Protein AF-D5XB21-F1 (afdb_monomer_lite)

Organism: Thermincola potens (strain JR) (NCBI:txid635013)

pLDDT: mean 71.65, std 8.54, range [44.19, 82.81]

Structure (mmCIF, N/CA/C/O backbone):
data_AF-D5XB21-F1
#
_entry.id   AF-D5XB21-F1
#
loop_
_atom_site.group_PDB
_atom_site.id
_atom_site.type_symbol
_atom_site.label_atom_id
_atom_site.label_alt_id
_atom_site.label_comp_id
_atom_site.label_asym_id
_atom_site.label_entity_id
_atom_site.label_seq_id
_atom_site.pdbx_PDB_ins_code
_atom_site.Cartn_x
_atom_site.Cartn_y
_atom_site.Cartn_z
_atom_site.occupancy
_atom_site.B_iso_or_equiv
_atom_site.auth_seq_id
_atom_site.auth_comp_id
_atom_site.auth_asym_id
_atom_site.auth_atom_id
_atom_site.pdbx_PDB_model_num
ATOM 1 N N . MET A 1 1 ? 6.154 -13.977 12.111 1.00 44.19 1 MET A N 1
ATOM 2 C CA . MET A 1 1 ? 5.267 -13.060 11.362 1.00 44.19 1 MET A CA 1
ATOM 3 C C . MET A 1 1 ? 5.711 -13.054 9.909 1.00 44.19 1 MET A C 1
ATOM 5 O O . MET A 1 1 ? 6.874 -12.766 9.662 1.00 44.19 1 MET A O 1
ATOM 9 N N . ALA A 1 2 ? 4.847 -13.454 8.972 1.00 47.81 2 ALA A N 1
ATOM 10 C CA . ALA A 1 2 ? 5.150 -13.358 7.542 1.00 47.81 2 ALA A CA 1
ATOM 11 C C . ALA A 1 2 ? 5.285 -11.874 7.133 1.00 47.81 2 ALA A C 1
ATOM 13 O O . ALA A 1 2 ? 4.604 -11.035 7.731 1.00 47.81 2 ALA A O 1
ATOM 14 N N . PRO A 1 3 ? 6.150 -11.527 6.162 1.00 53.91 3 PRO A N 1
ATOM 15 C CA . PRO A 1 3 ? 6.300 -10.145 5.717 1.00 53.91 3 PRO A CA 1
ATOM 16 C C . PRO A 1 3 ? 4.961 -9.617 5.184 1.00 53.91 3 PRO A C 1
ATOM 18 O O . PRO A 1 3 ? 4.305 -10.263 4.371 1.00 53.91 3 PRO A O 1
ATOM 21 N N . VAL A 1 4 ? 4.537 -8.454 5.681 1.00 60.06 4 VAL A N 1
ATOM 22 C CA . VAL A 1 4 ? 3.262 -7.807 5.334 1.00 60.06 4 VAL A CA 1
ATOM 23 C C . VAL A 1 4 ? 3.281 -7.386 3.863 1.00 60.06 4 VAL A C 1
ATOM 25 O O . VAL A 1 4 ? 3.952 -6.414 3.525 1.00 60.06 4 VAL A O 1
ATOM 28 N N . GLN A 1 5 ? 2.565 -8.081 2.978 1.00 67.69 5 GLN A N 1
ATOM 29 C CA . GLN A 1 5 ? 2.637 -7.824 1.534 1.00 67.69 5 GLN A CA 1
ATOM 30 C C . GLN A 1 5 ? 1.710 -6.672 1.127 1.00 67.69 5 GLN A C 1
ATOM 32 O O . GLN A 1 5 ? 0.494 -6.828 1.033 1.00 67.69 5 GLN A O 1
ATOM 37 N N . CYS A 1 6 ? 2.279 -5.497 0.849 1.00 70.38 6 CYS A N 1
ATOM 38 C CA . CYS A 1 6 ? 1.489 -4.313 0.489 1.00 70.38 6 CYS A CA 1
ATOM 39 C C . CYS A 1 6 ? 0.996 -4.320 -0.967 1.00 70.38 6 CYS A C 1
ATOM 41 O O . CYS A 1 6 ? 0.025 -3.637 -1.292 1.00 70.38 6 CYS A O 1
ATOM 43 N N . ALA A 1 7 ? 1.624 -5.124 -1.832 1.00 69.69 7 ALA A N 1
ATOM 44 C CA . ALA A 1 7 ? 1.246 -5.279 -3.236 1.00 69.69 7 ALA A CA 1
ATOM 45 C C . ALA A 1 7 ? -0.142 -5.911 -3.434 1.00 69.69 7 ALA A C 1
ATOM 47 O O . ALA A 1 7 ? -0.824 -5.608 -4.411 1.00 69.69 7 ALA A O 1
ATOM 48 N N . GLY A 1 8 ? -0.582 -6.755 -2.495 1.00 69.06 8 GLY A N 1
ATOM 49 C CA . GLY A 1 8 ? -1.914 -7.363 -2.517 1.00 69.06 8 GLY A CA 1
ATOM 50 C C . GLY A 1 8 ? -3.047 -6.439 -2.061 1.00 69.06 8 GLY A C 1
ATOM 51 O O . GLY A 1 8 ? -4.202 -6.744 -2.325 1.00 69.06 8 GLY A O 1
ATOM 52 N N . CYS A 1 9 ? -2.733 -5.321 -1.399 1.00 69.69 9 CYS A N 1
ATOM 53 C CA . CYS A 1 9 ? -3.720 -4.461 -0.731 1.00 69.69 9 CYS A CA 1
ATOM 54 C C . CYS A 1 9 ? -4.031 -3.151 -1.472 1.00 69.69 9 CYS A C 1
ATOM 56 O O . CYS A 1 9 ? -4.621 -2.251 -0.884 1.00 69.69 9 CYS A O 1
ATOM 58 N N . GLY A 1 10 ? -3.486 -2.944 -2.676 1.00 71.06 10 GLY A N 1
ATOM 59 C CA . GLY A 1 10 ? -3.520 -1.623 -3.323 1.00 71.06 10 GLY A CA 1
ATOM 60 C C . GLY A 1 10 ? -2.674 -0.556 -2.611 1.00 71.06 10 GLY A C 1
ATOM 61 O O . GLY A 1 10 ? -2.677 0.593 -3.021 1.00 71.06 10 GLY A O 1
ATOM 62 N N . LEU A 1 11 ? -1.909 -0.927 -1.575 1.00 74.69 11 LEU A N 1
ATOM 63 C CA . LEU A 1 11 ? -1.067 -0.029 -0.767 1.00 74.69 11 LEU A CA 1
ATOM 64 C C . LEU A 1 11 ? 0.358 0.130 -1.321 1.00 74.69 11 LEU A C 1
ATOM 66 O O . LEU A 1 11 ? 1.165 0.880 -0.763 1.00 74.69 11 LEU A O 1
ATOM 70 N N . ALA A 1 12 ? 0.694 -0.604 -2.382 1.00 76.56 12 ALA A N 1
ATOM 71 C CA . ALA A 1 12 ? 1.958 -0.459 -3.086 1.00 76.56 12 ALA A CA 1
ATOM 72 C C . ALA A 1 12 ? 1.891 0.749 -4.023 1.00 76.56 12 ALA A C 1
ATOM 74 O O . ALA A 1 12 ? 1.086 0.787 -4.949 1.00 76.56 12 ALA A O 1
ATOM 75 N N . ASN A 1 13 ? 2.761 1.723 -3.783 1.00 79.25 13 ASN A N 1
ATOM 76 C CA . ASN A 1 13 ? 2.970 2.843 -4.679 1.00 79.25 13 ASN A CA 1
ATOM 77 C C . ASN A 1 13 ? 4.186 2.545 -5.561 1.00 79.25 13 ASN A C 1
ATOM 79 O O . ASN A 1 13 ? 5.276 2.307 -5.035 1.00 79.25 13 ASN A O 1
ATOM 83 N N . ILE A 1 14 ? 3.980 2.514 -6.874 1.00 74.50 14 ILE A N 1
ATOM 84 C CA . ILE A 1 14 ? 5.030 2.248 -7.856 1.00 74.50 14 ILE A CA 1
ATOM 85 C C . ILE A 1 14 ? 5.571 3.601 -8.310 1.00 74.50 14 ILE A C 1
ATOM 87 O O . ILE A 1 14 ? 4.881 4.369 -8.975 1.00 74.50 14 ILE A O 1
ATOM 91 N N . ASP A 1 15 ? 6.804 3.895 -7.925 1.00 72.25 15 ASP A N 1
ATOM 92 C CA . ASP A 1 15 ? 7.549 5.047 -8.408 1.00 72.25 15 ASP A CA 1
ATOM 93 C C . ASP A 1 15 ? 7.969 4.809 -9.869 1.00 72.25 15 ASP A C 1
ATOM 95 O O . ASP A 1 15 ? 8.313 3.691 -10.262 1.00 72.25 15 ASP A O 1
ATOM 99 N N . GLY A 1 16 ? 7.982 5.869 -10.684 1.00 63.22 16 GLY A N 1
ATOM 100 C CA . GLY A 1 16 ? 8.276 5.789 -12.124 1.00 63.22 16 GLY A CA 1
ATOM 101 C C . GLY A 1 16 ? 9.667 5.233 -12.473 1.00 63.22 16 GLY A C 1
ATOM 102 O O . GLY A 1 16 ? 9.896 4.828 -13.606 1.00 63.22 16 GLY A O 1
ATOM 103 N N . ASN A 1 17 ? 10.566 5.141 -11.488 1.00 68.38 17 ASN A N 1
ATOM 104 C CA . ASN A 1 17 ? 11.888 4.514 -11.602 1.00 68.38 17 ASN A CA 1
ATOM 105 C C . ASN A 1 17 ? 11.889 2.997 -11.317 1.00 68.38 17 ASN A C 1
ATOM 107 O O . ASN A 1 17 ? 12.954 2.396 -11.193 1.00 68.38 17 ASN A O 1
ATOM 111 N N . GLY A 1 18 ? 10.721 2.367 -11.163 1.00 64.62 18 GLY A N 1
ATOM 112 C CA . GLY A 1 18 ? 10.597 0.931 -10.880 1.00 64.62 18 GLY A CA 1
ATOM 113 C C . GLY A 1 18 ? 10.766 0.556 -9.404 1.00 64.62 18 GLY A C 1
ATOM 114 O O . GLY A 1 18 ? 10.678 -0.620 -9.054 1.00 64.62 18 GLY A O 1
ATOM 115 N N . GLY A 1 19 ? 10.967 1.539 -8.522 1.00 72.06 19 GLY A N 1
ATOM 116 C CA . GLY A 1 19 ? 10.912 1.339 -7.077 1.00 72.06 19 GLY A CA 1
ATOM 117 C C . GLY A 1 19 ? 9.462 1.217 -6.622 1.00 72.06 19 GLY A C 1
ATOM 118 O O . GLY A 1 19 ? 8.625 2.017 -7.015 1.00 72.06 19 GLY A O 1
ATOM 119 N N . SER A 1 20 ? 9.133 0.229 -5.797 1.00 76.81 20 SER A N 1
ATOM 120 C CA . SER A 1 20 ? 7.812 0.157 -5.166 1.00 76.81 20 SER A CA 1
ATOM 121 C C . SER A 1 20 ? 7.948 0.401 -3.678 1.00 76.81 20 SER A C 1
ATOM 123 O O . SER A 1 20 ? 8.866 -0.116 -3.051 1.00 76.81 20 SER A O 1
ATOM 125 N N . LYS A 1 21 ? 7.054 1.193 -3.093 1.00 79.69 21 LYS A N 1
ATOM 126 C CA . LYS A 1 21 ? 7.035 1.471 -1.654 1.00 79.69 21 LYS A CA 1
ATOM 127 C C . LYS A 1 21 ? 5.665 1.187 -1.072 1.00 79.69 21 LYS A C 1
ATOM 129 O O . LYS A 1 21 ? 4.640 1.466 -1.689 1.00 79.69 21 LYS A O 1
ATOM 134 N N . CYS A 1 22 ? 5.644 0.632 0.128 1.00 77.25 22 CYS A N 1
ATOM 135 C CA . CYS A 1 22 ? 4.416 0.431 0.868 1.00 77.25 22 CYS A CA 1
ATOM 136 C C . CYS A 1 22 ? 4.024 1.733 1.549 1.00 77.25 22 CYS A C 1
ATOM 138 O O . CYS A 1 22 ? 4.754 2.207 2.417 1.00 77.25 22 CYS A O 1
ATOM 140 N N . TYR A 1 23 ? 2.858 2.277 1.206 1.00 74.94 23 TYR A N 1
ATOM 141 C CA . TYR A 1 23 ? 2.389 3.519 1.814 1.00 74.94 23 TYR A CA 1
ATOM 142 C C . TYR A 1 23 ? 2.122 3.355 3.319 1.00 74.94 23 TYR A C 1
ATOM 144 O O . TYR A 1 23 ? 2.492 4.210 4.112 1.00 74.94 23 TYR A O 1
ATOM 152 N N . ALA A 1 24 ? 1.563 2.212 3.725 1.00 70.50 24 ALA A N 1
ATOM 153 C CA . ALA A 1 24 ? 1.199 1.956 5.118 1.00 70.50 24 ALA A CA 1
ATOM 154 C C . ALA A 1 24 ? 2.392 1.692 6.055 1.00 70.50 24 ALA A C 1
ATOM 156 O O . ALA A 1 24 ? 2.299 1.945 7.250 1.00 70.50 24 ALA A O 1
ATOM 157 N N . LEU A 1 25 ? 3.502 1.163 5.526 1.00 70.62 25 LEU A N 1
ATOM 158 C CA . LEU A 1 25 ? 4.680 0.776 6.319 1.00 70.62 25 LEU A CA 1
ATOM 159 C C . LEU A 1 25 ? 5.902 1.666 6.069 1.00 70.62 25 LEU A C 1
ATOM 161 O O . LEU A 1 25 ? 6.921 1.484 6.726 1.00 70.62 25 LEU A O 1
ATOM 165 N N . GLY A 1 26 ? 5.854 2.554 5.073 1.00 73.44 26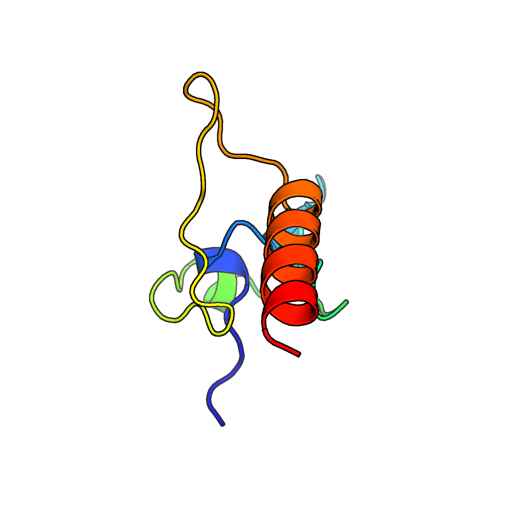 GLY A N 1
ATOM 166 C CA . GLY A 1 26 ? 6.991 3.388 4.676 1.00 73.44 26 GLY A CA 1
ATOM 167 C C . GLY A 1 26 ? 8.215 2.611 4.169 1.00 73.44 26 GLY A C 1
ATOM 168 O O . GLY A 1 26 ? 9.288 3.190 4.035 1.00 73.44 26 GLY A O 1
ATOM 169 N N . ARG A 1 27 ? 8.083 1.306 3.891 1.00 77.25 27 ARG A N 1
ATOM 170 C CA . ARG A 1 27 ? 9.189 0.440 3.454 1.00 77.25 27 ARG A CA 1
ATOM 171 C C . ARG A 1 27 ? 9.210 0.238 1.945 1.00 77.25 27 ARG A C 1
ATOM 173 O O . ARG A 1 27 ? 8.160 0.228 1.302 1.00 77.25 27 ARG A O 1
ATOM 180 N N . VAL A 1 28 ? 10.396 -0.010 1.399 1.00 78.19 28 VAL A N 1
ATOM 181 C CA . VAL A 1 28 ? 10.561 -0.440 0.006 1.00 78.19 28 VAL A CA 1
ATOM 182 C C . VAL A 1 28 ? 10.051 -1.879 -0.149 1.00 78.19 28 VAL A C 1
ATOM 184 O O . VAL A 1 28 ? 10.217 -2.723 0.735 1.00 78.19 28 VAL A O 1
ATOM 187 N N . ILE A 1 29 ? 9.368 -2.123 -1.260 1.00 77.00 29 ILE A N 1
ATOM 188 C CA . ILE A 1 29 ? 8.809 -3.398 -1.691 1.00 77.00 29 ILE A CA 1
ATOM 189 C C . ILE A 1 29 ? 9.685 -3.898 -2.835 1.00 77.00 29 ILE A C 1
ATOM 191 O O . ILE A 1 29 ? 9.791 -3.256 -3.881 1.00 77.00 29 ILE A O 1
ATOM 195 N N . ASP A 1 30 ? 10.278 -5.070 -2.649 1.00 75.25 30 ASP A N 1
ATOM 196 C CA . ASP A 1 30 ? 11.020 -5.755 -3.699 1.00 75.25 30 ASP A CA 1
ATOM 197 C C . ASP A 1 30 ? 10.101 -6.303 -4.798 1.00 75.25 30 ASP A C 1
ATOM 199 O O . ASP A 1 30 ? 8.947 -6.673 -4.561 1.00 75.25 30 ASP A O 1
ATOM 203 N N . ALA A 1 31 ? 10.642 -6.476 -6.005 1.00 72.69 31 ALA A N 1
ATOM 204 C CA . ALA A 1 31 ? 9.898 -7.021 -7.145 1.00 72.69 31 ALA A CA 1
ATOM 205 C C . ALA A 1 31 ? 9.306 -8.421 -6.879 1.00 72.69 31 ALA A C 1
ATOM 207 O O . ALA A 1 31 ? 8.273 -8.794 -7.443 1.00 72.69 31 ALA A O 1
ATOM 208 N N . LYS A 1 32 ? 9.939 -9.202 -5.994 1.00 71.44 32 LYS A N 1
ATOM 209 C CA . LYS A 1 32 ? 9.425 -10.502 -5.548 1.00 71.44 32 LYS A CA 1
ATOM 210 C C . LYS A 1 32 ? 8.141 -10.347 -4.735 1.00 71.44 32 LYS A C 1
ATOM 212 O O . LYS A 1 32 ? 7.233 -11.150 -4.902 1.00 71.44 32 LYS A O 1
ATOM 217 N N . GLU A 1 33 ? 8.051 -9.312 -3.907 1.00 68.75 33 GLU A N 1
ATOM 218 C CA . GLU A 1 33 ? 6.870 -9.011 -3.100 1.00 68.75 33 GLU A CA 1
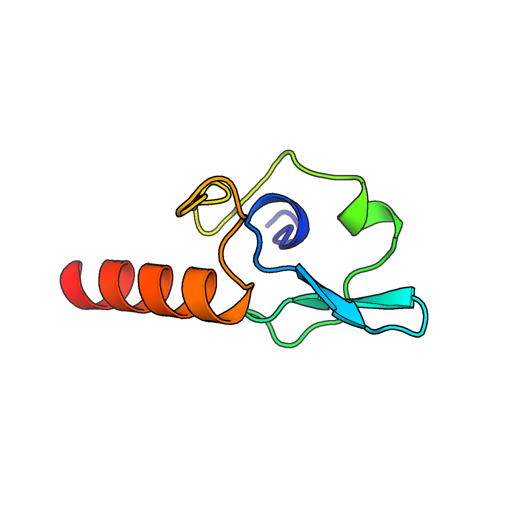ATOM 219 C C . GLU A 1 33 ? 5.758 -8.369 -3.943 1.00 68.75 33 GLU A C 1
ATOM 221 O O . GLU A 1 33 ? 4.593 -8.691 -3.746 1.00 68.75 33 GLU A O 1
ATOM 226 N N . LEU A 1 34 ? 6.101 -7.579 -4.970 1.00 67.06 34 LEU A N 1
ATOM 227 C CA . LEU A 1 34 ? 5.135 -7.087 -5.969 1.00 67.06 34 LEU A CA 1
ATOM 228 C C . LEU A 1 34 ? 4.378 -8.207 -6.692 1.00 67.06 34 LEU A C 1
ATOM 230 O O . LEU A 1 34 ? 3.189 -8.073 -6.973 1.00 67.06 34 LEU A O 1
ATOM 234 N N . ARG A 1 35 ? 5.057 -9.320 -6.998 1.00 66.00 35 ARG A N 1
ATOM 235 C CA . ARG A 1 35 ? 4.424 -10.487 -7.639 1.00 66.00 35 ARG A CA 1
ATOM 236 C C . ARG A 1 35 ? 3.584 -11.318 -6.676 1.00 66.00 35 ARG A C 1
ATOM 238 O O . ARG A 1 35 ? 2.838 -12.189 -7.116 1.00 66.00 35 ARG A O 1
ATOM 245 N N . GLN A 1 36 ? 3.710 -11.088 -5.374 1.00 62.81 36 GLN A N 1
ATOM 246 C CA . GLN A 1 36 ? 3.007 -11.845 -4.354 1.00 62.81 36 GLN A CA 1
ATOM 247 C C . GLN A 1 36 ? 1.764 -11.061 -3.901 1.00 62.81 36 GLN A C 1
ATOM 249 O O . GLN A 1 36 ? 1.838 -10.095 -3.151 1.00 62.81 36 GLN A O 1
ATOM 254 N N . ARG A 1 37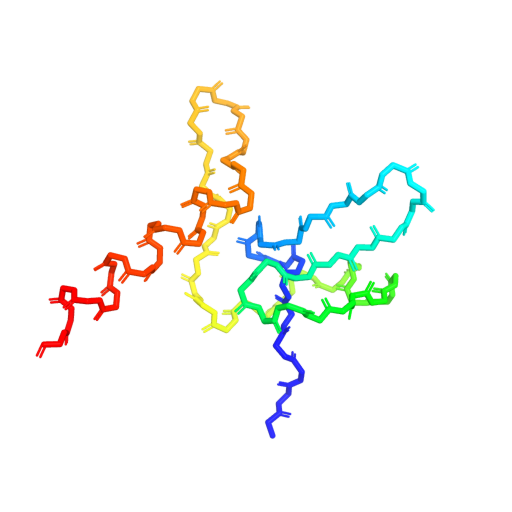 ? 0.596 -11.467 -4.418 1.00 61.31 37 ARG A N 1
ATOM 255 C CA . ARG A 1 37 ? -0.729 -10.872 -4.138 1.00 61.31 37 ARG A CA 1
ATOM 256 C C . ARG A 1 37 ? -1.568 -11.604 -3.073 1.00 61.31 37 ARG A C 1
ATOM 258 O O . ARG A 1 37 ? -2.762 -11.361 -2.976 1.00 61.31 37 ARG A O 1
ATOM 265 N N . TRP A 1 38 ? -0.987 -12.511 -2.291 1.00 57.97 38 TRP A N 1
ATOM 266 C CA . TRP A 1 38 ? -1.748 -13.538 -1.557 1.00 57.97 38 TRP A CA 1
ATOM 267 C C . TRP A 1 38 ? -1.961 -13.242 -0.067 1.00 57.97 38 TRP A C 1
ATOM 269 O O . TRP A 1 38 ? -2.729 -13.951 0.574 1.00 57.97 38 TRP A O 1
ATOM 279 N N . ALA A 1 39 ? -1.353 -12.191 0.494 1.00 57.53 39 ALA A N 1
ATOM 280 C CA . ALA A 1 39 ? -1.477 -11.902 1.924 1.00 57.53 39 ALA A CA 1
ATOM 281 C C . ALA A 1 39 ? -1.576 -10.401 2.229 1.00 57.53 39 ALA A C 1
ATOM 283 O O . ALA A 1 39 ? -0.589 -9.751 2.577 1.00 57.53 39 ALA A O 1
ATOM 284 N N . CYS A 1 40 ? -2.788 -9.847 2.148 1.00 61.06 40 CYS A N 1
ATOM 285 C CA . CYS A 1 40 ? -3.041 -8.500 2.642 1.00 61.06 40 CYS A CA 1
ATOM 286 C C . CYS A 1 40 ? -3.259 -8.510 4.164 1.00 61.06 40 CYS A C 1
ATOM 288 O O . CYS A 1 40 ? -4.339 -8.856 4.633 1.00 61.06 40 CYS A O 1
ATOM 290 N N . HIS A 1 41 ? -2.266 -8.087 4.954 1.00 61.19 41 HIS A N 1
ATOM 291 C CA . HIS A 1 41 ? -2.414 -8.020 6.420 1.00 61.19 41 HIS A CA 1
ATOM 292 C C . HIS A 1 41 ? -3.428 -6.949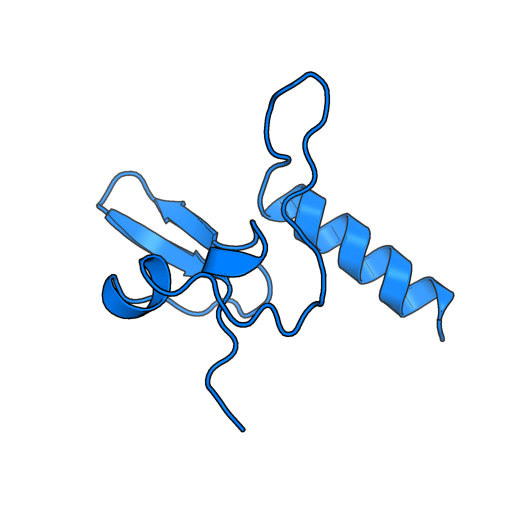 6.866 1.00 61.19 41 HIS A C 1
ATOM 294 O O . HIS A 1 41 ? -4.024 -7.049 7.938 1.00 61.19 41 HIS A O 1
ATOM 300 N N . TYR A 1 42 ? -3.654 -5.932 6.031 1.00 61.41 42 TYR A N 1
ATOM 301 C CA . TYR A 1 42 ? -4.705 -4.943 6.253 1.00 61.41 42 TYR A CA 1
ATOM 302 C C . TYR A 1 42 ? -6.100 -5.464 5.868 1.00 61.41 42 TYR A C 1
ATOM 304 O O . TYR A 1 42 ? -7.073 -4.748 6.090 1.00 61.41 42 TYR A O 1
ATOM 312 N N . TYR A 1 43 ? -6.229 -6.693 5.341 1.00 61.31 43 TYR A N 1
ATOM 313 C CA . TYR A 1 43 ? -7.499 -7.297 4.904 1.00 61.31 43 TYR A CA 1
ATOM 314 C C . TYR A 1 43 ? -8.360 -6.352 4.048 1.00 61.31 43 TYR A C 1
ATOM 316 O O . TYR A 1 43 ? -9.585 -6.399 4.109 1.00 61.31 43 TYR A O 1
ATOM 324 N N . LEU A 1 44 ? -7.722 -5.457 3.291 1.00 66.19 44 LEU A N 1
ATOM 325 C CA . LEU A 1 44 ? -8.404 -4.541 2.393 1.00 66.19 44 LEU A CA 1
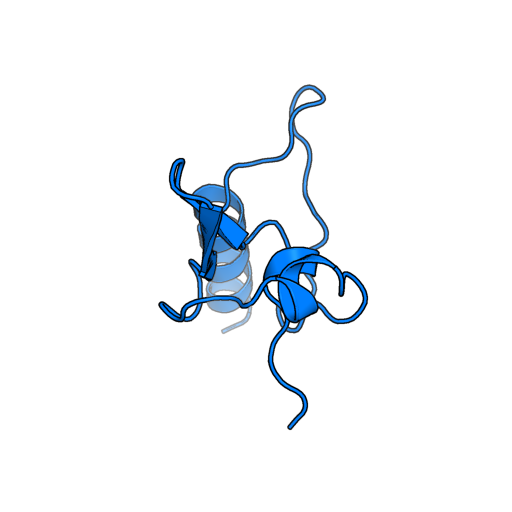ATOM 326 C C . LEU A 1 44 ? -8.143 -5.042 0.970 1.00 66.19 44 LEU A C 1
ATOM 328 O O . LEU A 1 44 ? -6.990 -4.988 0.527 1.00 66.19 44 LEU A O 1
ATOM 332 N N . PRO A 1 45 ? -9.153 -5.599 0.278 1.00 68.44 45 PRO A N 1
ATOM 333 C CA . PRO A 1 45 ? -9.019 -5.863 -1.146 1.00 68.44 45 PRO A CA 1
ATOM 334 C C . PRO A 1 45 ? -8.801 -4.540 -1.884 1.00 68.44 45 PRO A C 1
ATOM 336 O O . PRO A 1 45 ? -9.087 -3.469 -1.348 1.00 68.44 45 PRO A O 1
ATOM 339 N N . VAL A 1 46 ? -8.291 -4.610 -3.114 1.00 71.94 46 VAL A N 1
ATOM 340 C CA . VAL A 1 46 ? -8.233 -3.421 -3.967 1.00 71.94 46 VAL A CA 1
ATOM 341 C C . VAL A 1 46 ? -9.668 -2.961 -4.216 1.00 71.94 46 VAL A C 1
ATOM 343 O O . VAL A 1 46 ? -10.458 -3.697 -4.801 1.00 71.94 46 VAL A O 1
ATOM 346 N N . ILE A 1 47 ? -10.003 -1.779 -3.714 1.00 75.44 47 ILE A N 1
ATOM 347 C CA . ILE A 1 47 ? -11.294 -1.134 -3.904 1.00 75.44 47 ILE A CA 1
ATOM 348 C C . ILE A 1 47 ? -11.208 -0.340 -5.201 1.00 75.44 47 ILE A C 1
ATOM 350 O O . ILE A 1 47 ? -10.270 0.435 -5.412 1.00 75.44 47 ILE A O 1
ATOM 354 N N . GLU A 1 48 ? -12.188 -0.552 -6.067 1.00 79.50 48 GLU A N 1
ATOM 355 C CA . GLU A 1 48 ? -12.317 0.134 -7.344 1.00 79.50 48 GLU A CA 1
ATOM 356 C C . GLU A 1 48 ? -13.534 1.059 -7.293 1.00 79.50 48 GLU A C 1
ATOM 358 O O . GLU A 1 48 ? -14.626 0.636 -6.915 1.00 79.50 48 GLU A O 1
ATOM 363 N N . GLU A 1 49 ? -13.339 2.317 -7.674 1.00 78.06 49 GLU A N 1
ATOM 364 C CA . GLU A 1 49 ? -14.384 3.335 -7.783 1.00 78.06 49 GLU A CA 1
ATOM 365 C C . GLU A 1 49 ? -14.383 3.834 -9.237 1.00 78.06 49 GLU A C 1
ATOM 367 O O . GLU A 1 49 ? -13.321 4.095 -9.806 1.00 78.06 49 GLU A O 1
ATOM 372 N N . ASP A 1 50 ? -15.548 3.847 -9.893 1.00 80.38 50 ASP A N 1
ATOM 373 C CA . ASP A 1 50 ? -15.684 4.167 -11.329 1.00 80.38 50 ASP A CA 1
ATOM 374 C C . ASP A 1 50 ? -14.782 3.328 -12.263 1.00 80.38 50 ASP A C 1
ATOM 376 O O . ASP A 1 50 ? -14.251 3.798 -13.274 1.00 80.38 50 ASP A O 1
ATOM 380 N N . GLY A 1 51 ? -14.579 2.052 -11.915 1.00 80.12 51 GLY A N 1
ATOM 381 C CA . GLY A 1 51 ? -13.738 1.127 -12.685 1.00 80.12 51 GLY A CA 1
ATOM 382 C C . GLY A 1 51 ? -12.240 1.440 -12.613 1.00 80.12 51 GLY A C 1
ATOM 383 O O . GLY A 1 51 ? -11.470 0.936 -13.432 1.00 80.12 51 GLY A O 1
ATOM 384 N N . ARG A 1 52 ? -11.813 2.283 -11.662 1.00 80.00 52 ARG A N 1
ATOM 385 C CA . ARG A 1 52 ? -10.403 2.567 -11.385 1.00 80.00 52 ARG A CA 1
ATOM 386 C C . ARG A 1 52 ? -10.059 2.158 -9.955 1.00 80.00 52 ARG A C 1
ATOM 388 O O . ARG A 1 52 ? -10.790 2.517 -9.034 1.00 80.00 52 ARG A O 1
ATOM 395 N N . PRO A 1 53 ? -8.935 1.458 -9.731 1.00 78.12 53 PRO A N 1
ATOM 396 C CA . PRO A 1 53 ? -8.484 1.172 -8.380 1.00 78.12 53 PRO A CA 1
ATOM 397 C C . PRO A 1 53 ? -8.170 2.479 -7.653 1.00 78.12 53 PRO A C 1
ATOM 399 O O . PRO A 1 53 ? -7.502 3.362 -8.202 1.00 78.12 53 PRO A O 1
ATOM 402 N N . LEU A 1 54 ? -8.632 2.588 -6.407 1.00 79.75 54 LEU A N 1
ATOM 403 C CA . LEU A 1 54 ? -8.293 3.714 -5.549 1.00 79.75 54 LEU A CA 1
ATOM 404 C C . LEU A 1 54 ? -6.772 3.811 -5.385 1.00 79.75 54 LEU A C 1
ATOM 406 O O . LEU A 1 54 ? -6.031 2.823 -5.429 1.00 79.75 54 LEU A O 1
ATOM 410 N N . THR A 1 55 ? -6.288 5.023 -5.149 1.00 80.44 55 THR A N 1
ATOM 411 C CA . THR A 1 55 ? -4.859 5.240 -4.913 1.00 80.44 55 THR A CA 1
ATOM 412 C C . THR A 1 55 ? -4.399 4.523 -3.635 1.00 80.44 55 THR A C 1
ATOM 414 O O . THR A 1 55 ? -5.199 4.308 -2.716 1.00 80.44 55 THR A O 1
ATOM 417 N N . PRO A 1 56 ? -3.099 4.201 -3.508 1.00 77.38 56 PRO A N 1
ATOM 418 C CA . PRO A 1 56 ? -2.546 3.647 -2.271 1.00 77.38 56 PRO A CA 1
ATOM 419 C C . PRO A 1 56 ? -2.827 4.502 -1.034 1.00 77.38 56 PRO A C 1
ATOM 421 O O . PRO A 1 56 ? -3.012 3.973 0.060 1.00 77.38 56 PRO A O 1
ATOM 424 N N . PHE A 1 57 ? -2.899 5.822 -1.212 1.00 79.88 57 PHE A N 1
ATOM 425 C CA . PHE A 1 57 ? -3.250 6.758 -0.150 1.00 79.88 57 PHE A CA 1
ATOM 426 C C . PHE A 1 57 ? -4.718 6.637 0.274 1.00 79.88 57 PHE A C 1
ATOM 428 O O . PHE A 1 57 ? -5.008 6.572 1.464 1.00 79.88 57 PHE A O 1
ATOM 435 N N . GLN A 1 58 ? -5.645 6.544 -0.681 1.00 80.44 58 GLN A N 1
ATOM 436 C CA . GLN A 1 58 ? -7.070 6.358 -0.388 1.00 80.44 58 GLN A CA 1
ATOM 437 C C . GLN A 1 58 ? -7.339 5.017 0.305 1.00 80.44 58 GLN A C 1
ATOM 439 O O . GLN A 1 58 ? -8.056 4.983 1.301 1.00 80.44 58 GLN A O 1
ATOM 444 N N . HIS A 1 59 ? -6.698 3.932 -0.145 1.00 80.44 59 HIS A N 1
ATOM 445 C CA . HIS A 1 59 ? -6.757 2.639 0.548 1.00 80.44 59 HIS A CA 1
ATOM 446 C C . HIS A 1 59 ? -6.254 2.743 1.993 1.00 80.44 59 HIS A C 1
ATOM 448 O O . HIS A 1 59 ? -6.848 2.170 2.906 1.00 80.44 59 HIS A O 1
ATOM 454 N N . TYR A 1 60 ? -5.170 3.491 2.216 1.00 79.38 60 TYR A N 1
ATOM 455 C CA . TYR A 1 60 ? -4.641 3.724 3.555 1.00 79.38 60 TYR A CA 1
ATOM 456 C C . TYR A 1 60 ? -5.615 4.512 4.442 1.00 79.38 60 TYR A C 1
ATOM 458 O O . TYR A 1 60 ? -5.845 4.105 5.579 1.00 79.38 60 TYR A O 1
ATOM 466 N N . LEU A 1 61 ? -6.218 5.590 3.927 1.00 81.88 61 LEU A N 1
ATOM 467 C CA . LEU A 1 61 ? -7.200 6.394 4.665 1.00 81.88 61 LEU A CA 1
ATOM 468 C C . LEU A 1 61 ? -8.442 5.581 5.040 1.00 81.88 61 LEU A C 1
ATOM 470 O O . LEU A 1 61 ? -8.827 5.581 6.204 1.00 81.88 61 LEU A O 1
ATOM 474 N N . LEU A 1 62 ? -9.017 4.835 4.089 1.00 81.25 62 LEU A N 1
ATOM 475 C CA . LEU A 1 62 ? -10.156 3.949 4.354 1.00 81.25 62 LEU A CA 1
ATOM 476 C C . LEU A 1 62 ? -9.828 2.937 5.446 1.00 81.25 62 LEU A C 1
ATOM 478 O O . LEU A 1 62 ? -10.645 2.651 6.319 1.00 81.25 62 LEU A O 1
ATOM 482 N N . LYS A 1 63 ? -8.605 2.401 5.420 1.00 76.94 63 LYS A N 1
ATOM 483 C CA . LYS A 1 63 ? -8.194 1.436 6.426 1.00 76.94 63 LYS A CA 1
ATOM 484 C C . LYS A 1 63 ? -7.945 2.061 7.793 1.00 76.94 63 LYS A C 1
ATOM 486 O O . LYS A 1 63 ? -8.228 1.408 8.794 1.00 76.94 63 LYS A O 1
ATOM 491 N N . GLN A 1 64 ? -7.410 3.278 7.843 1.00 77.69 64 GLN A N 1
ATOM 492 C CA . GLN A 1 64 ? -7.275 4.016 9.094 1.00 77.69 64 GLN A CA 1
ATOM 493 C C . GLN A 1 64 ? -8.639 4.333 9.709 1.00 77.69 64 GLN A C 1
ATOM 495 O O . GLN A 1 64 ? -8.805 4.076 10.895 1.00 77.69 64 GLN A O 1
ATOM 500 N N . ASP A 1 65 ? -9.610 4.792 8.916 1.00 82.81 65 ASP A N 1
ATOM 501 C CA . ASP A 1 65 ? -10.978 5.057 9.387 1.00 82.81 65 ASP A CA 1
ATOM 502 C C . ASP A 1 65 ? -11.635 3.787 9.956 1.00 82.81 65 ASP A C 1
ATOM 504 O O . ASP A 1 65 ? -12.161 3.797 11.064 1.00 82.81 65 ASP A O 1
ATOM 508 N N . GLU A 1 66 ? -11.499 2.647 9.268 1.00 79.19 66 GLU A N 1
ATOM 509 C CA . GLU A 1 66 ? -11.965 1.342 9.761 1.00 79.19 66 GLU A CA 1
ATOM 510 C C . GLU A 1 66 ? -11.311 0.913 11.086 1.00 79.19 66 GLU A C 1
ATOM 512 O O . GLU A 1 66 ? -11.948 0.252 11.906 1.00 79.19 66 GLU A O 1
ATOM 517 N N . ILE A 1 67 ? -10.028 1.226 11.293 1.00 78.88 67 ILE A N 1
ATOM 518 C CA . ILE A 1 67 ? -9.320 0.916 12.544 1.00 78.88 67 ILE A CA 1
ATOM 519 C C . ILE A 1 67 ? -9.788 1.848 13.663 1.00 78.88 67 ILE A C 1
ATOM 521 O O . ILE A 1 67 ? -10.016 1.375 14.775 1.00 78.88 67 ILE A O 1
ATOM 525 N N . ASP A 1 68 ? -9.942 3.139 13.372 1.00 79.81 68 ASP A N 1
ATOM 526 C CA . ASP A 1 68 ? -10.373 4.153 14.336 1.00 79.81 68 ASP A CA 1
ATOM 527 C C . ASP A 1 68 ? -11.813 3.898 14.805 1.00 79.81 68 ASP A C 1
ATOM 529 O O . ASP A 1 68 ? -12.080 3.873 16.001 1.00 79.81 68 ASP A O 1
ATOM 533 N N . ARG A 1 69 ? -12.715 3.544 13.881 1.00 79.12 69 ARG A N 1
ATOM 534 C CA . ARG A 1 69 ? -14.107 3.158 14.178 1.00 79.12 69 ARG A CA 1
ATOM 535 C C . ARG A 1 69 ? -14.256 1.877 14.994 1.00 79.12 69 ARG A C 1
ATOM 537 O O . ARG A 1 69 ? -15.314 1.648 15.576 1.00 79.12 69 ARG A O 1
ATOM 544 N N . LYS A 1 70 ? -13.247 1.000 14.980 1.00 69.62 70 LYS A N 1
ATOM 545 C CA . LYS A 1 70 ? -13.240 -0.259 15.746 1.00 69.62 70 LYS A CA 1
ATOM 546 C C . LYS A 1 70 ? -12.596 -0.119 17.126 1.00 69.62 70 LYS A C 1
ATOM 548 O O . LYS A 1 70 ? -12.500 -1.126 17.831 1.00 69.62 70 LYS A O 1
ATOM 553 N N . LYS A 1 71 ? -12.132 1.077 17.483 1.00 53.62 71 LYS A N 1
ATOM 554 C CA . LYS A 1 71 ? -11.520 1.386 18.772 1.00 53.62 71 LYS A CA 1
ATOM 555 C C . LYS A 1 71 ? -12.544 1.972 19.741 1.00 53.62 71 LYS A C 1
ATOM 557 O O . LYS A 1 71 ? -12.383 1.694 20.949 1.00 53.62 71 LYS A O 1
#

Secondary structure (DSSP, 8-state):
-----GGGGT-EEE-TTS-EEETTT--EE-HHHHT--S--TT-----EETTEEPPHHHHHHHHHHHHHTT-

Radius of gyration: 12.0 Å; chains: 1; bounding box: 28×20×32 Å

Sequence (71 aa):
MAPVQCAGCGLANIDGNGGSKCYALGRVIDAKELRQRWACHYYLPVIEEDGRPLTPFQHYLLKQDEIDRKK

Foldseek 3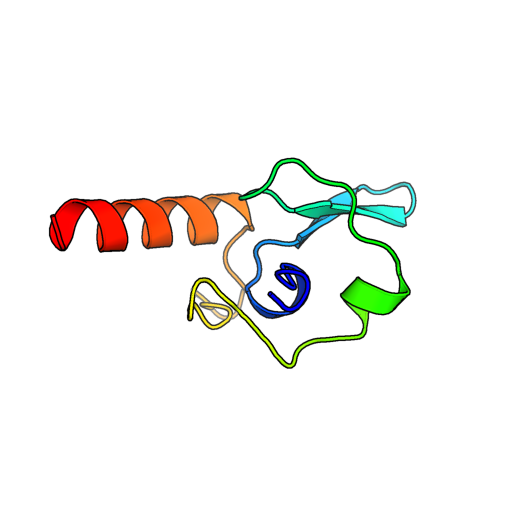Di:
DPPAQQLLALQWDQDPVRWIARNQPRGTDDPVSNVDNDHHVLPHGQDDDPNHGDHSVVSNVVSVVVVVVVD